Protein AF-X1N5J8-F1 (afdb_monomer_lite)

Foldseek 3Di:
DEAEDQWPVVVVVCVPVPHPHYDYDWAPKDKDKDFADDDDDPVSQVVQFDDDPDHDTDDGDDDDRMWMKIWTARPRDPPGPIDIDTDPDVVLVVQLVVCCVVDVDPVVSVVVSRVVVVVVD

Sequence (121 aa):
MPTASPSFCQILKDINLHKSLGLFKPSDIQFFYKKRALPKTPKQKAPYEQYRLFDKRIKPLEQIPFDFYYTFKCFSHPDCPSHTLKIHDWEITESYRDWRRRYKDQNTLLQKIEEKWLEIA

Organism: NCBI:txid412755

Secondary structure (DSSP, 8-state):
--EE-S-HHHHHHTTTTT---EE--EEEEEEEEEEPPPP-SHHHHGGG----SSS-PPPPPPPPSEEEEEEEEETT-TT---EEEE---HHHHHHHHHHHHH--SHHHHHHHHHHHHHHT-

pLDDT: mean 87.96, std 8.82, range [48.28, 96.88]

Structure (mmCIF, N/CA/C/O backbone):
data_AF-X1N5J8-F1
#
_entry.id   AF-X1N5J8-F1
#
loop_
_atom_site.group_PDB
_atom_site.id
_atom_site.type_symbol
_atom_site.label_atom_id
_atom_site.label_alt_id
_atom_site.label_comp_id
_atom_site.label_asym_id
_atom_site.label_entity_id
_atom_site.label_seq_id
_atom_site.pdbx_PDB_ins_code
_atom_site.Cartn_x
_atom_site.Cartn_y
_atom_site.Cartn_z
_atom_site.occupancy
_atom_site.B_iso_or_equiv
_atom_site.auth_seq_id
_atom_site.auth_comp_id
_atom_site.auth_asym_id
_atom_site.auth_atom_id
_atom_site.pdbx_PDB_model_num
ATOM 1 N N . MET A 1 1 ? -1.880 16.908 -21.268 1.00 58.50 1 MET A N 1
ATOM 2 C CA . MET A 1 1 ? -2.254 15.493 -21.494 1.00 58.50 1 MET A CA 1
ATOM 3 C C . MET A 1 1 ? -1.304 14.597 -20.709 1.00 58.50 1 MET A C 1
ATOM 5 O O . MET A 1 1 ? -0.162 15.016 -20.534 1.00 58.50 1 MET A O 1
ATOM 9 N N . PRO A 1 2 ? -1.747 13.432 -20.197 1.00 75.69 2 PRO A N 1
ATOM 10 C CA . PRO A 1 2 ? -0.855 12.479 -19.536 1.00 75.69 2 PRO A CA 1
ATOM 11 C C . PRO A 1 2 ? 0.303 12.091 -20.459 1.00 75.69 2 PRO A C 1
ATOM 13 O O . PRO A 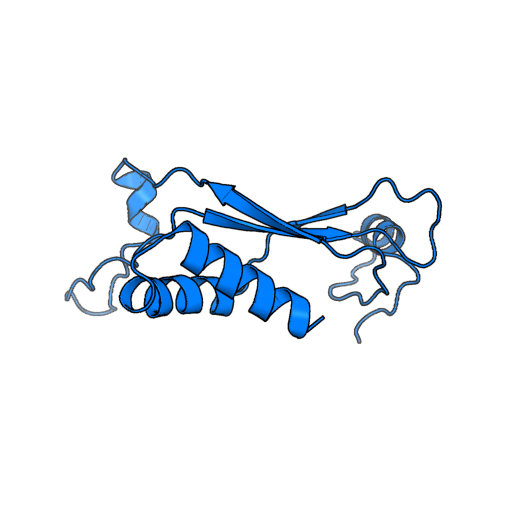1 2 ? 0.100 11.859 -21.649 1.00 75.69 2 PRO A O 1
ATOM 16 N N . THR A 1 3 ? 1.517 12.030 -19.915 1.00 83.75 3 THR A N 1
ATOM 17 C CA . THR A 1 3 ? 2.696 11.595 -20.670 1.00 83.75 3 THR A CA 1
ATOM 18 C C . THR A 1 3 ? 2.809 10.078 -20.593 1.00 83.75 3 THR A C 1
ATOM 20 O O . THR A 1 3 ? 3.099 9.537 -19.527 1.00 83.75 3 THR A O 1
ATOM 23 N N . ALA A 1 4 ? 2.607 9.382 -21.710 1.00 89.56 4 ALA A N 1
ATOM 24 C CA . ALA A 1 4 ? 2.980 7.975 -21.806 1.00 89.56 4 ALA A CA 1
ATOM 25 C C . ALA A 1 4 ? 4.513 7.870 -21.818 1.00 89.56 4 ALA A C 1
ATOM 27 O O . ALA A 1 4 ? 5.179 8.422 -22.691 1.00 89.56 4 ALA A O 1
ATOM 28 N N . SER A 1 5 ? 5.065 7.202 -20.813 1.00 90.00 5 SER A N 1
ATOM 29 C CA . SER A 1 5 ? 6.492 6.994 -20.609 1.00 90.00 5 SER A CA 1
ATOM 30 C C . SER A 1 5 ? 6.808 5.501 -20.710 1.00 90.00 5 SER A C 1
ATOM 32 O O . SER A 1 5 ? 6.018 4.681 -20.234 1.00 90.00 5 SER A O 1
ATOM 34 N N . PRO A 1 6 ? 7.962 5.117 -21.280 1.00 89.88 6 PRO A N 1
ATOM 35 C CA . PRO A 1 6 ? 8.357 3.712 -21.364 1.00 89.88 6 PRO A CA 1
ATOM 36 C C . PRO A 1 6 ? 8.467 3.053 -19.978 1.00 89.88 6 PRO A C 1
ATOM 38 O O . PRO A 1 6 ? 8.045 1.914 -19.791 1.00 89.88 6 PRO A O 1
ATOM 41 N N . SER A 1 7 ? 8.971 3.785 -18.979 1.00 93.44 7 SER A N 1
ATOM 42 C CA . SER A 1 7 ? 9.211 3.267 -17.632 1.00 93.44 7 SER A CA 1
ATOM 43 C C . SER A 1 7 ? 8.906 4.296 -16.545 1.00 93.44 7 SER A C 1
ATOM 45 O O . SER A 1 7 ? 8.940 5.510 -16.779 1.00 93.44 7 SER A O 1
ATOM 47 N N . PHE A 1 8 ? 8.664 3.810 -15.326 1.00 93.75 8 PHE A N 1
ATOM 48 C CA . PHE A 1 8 ? 8.568 4.660 -14.141 1.00 93.75 8 PHE A CA 1
ATOM 49 C C . PHE A 1 8 ? 9.906 5.343 -13.825 1.00 93.75 8 PHE A C 1
ATOM 51 O O . PHE A 1 8 ? 9.918 6.519 -13.478 1.00 93.75 8 PHE A O 1
ATOM 58 N N . CYS A 1 9 ? 11.043 4.666 -14.043 1.00 92.88 9 CYS A N 1
ATOM 59 C CA . CYS A 1 9 ? 12.372 5.275 -13.918 1.00 92.88 9 CYS A CA 1
ATOM 60 C C . CYS A 1 9 ? 12.507 6.549 -14.763 1.00 92.88 9 CYS A C 1
ATOM 62 O O . CYS A 1 9 ? 13.066 7.540 -14.300 1.00 92.88 9 CYS A O 1
ATOM 64 N N . GLN A 1 10 ? 11.989 6.531 -15.995 1.00 90.94 10 GLN A N 1
ATOM 65 C CA . GLN A 1 10 ? 12.017 7.704 -16.864 1.00 90.94 10 GLN A CA 1
ATOM 66 C C . GLN A 1 10 ? 11.093 8.813 -16.350 1.00 90.94 10 GLN A C 1
ATOM 68 O O . GLN A 1 10 ? 11.483 9.975 -16.370 1.00 90.94 10 GLN A O 1
ATOM 73 N N . ILE A 1 11 ? 9.917 8.466 -15.811 1.00 91.19 11 ILE A N 1
ATOM 74 C CA . ILE A 1 11 ? 9.024 9.448 -15.172 1.00 91.19 11 ILE A CA 1
ATOM 75 C C . ILE A 1 11 ? 9.746 10.147 -14.016 1.00 91.19 11 ILE A C 1
ATOM 77 O O . ILE A 1 11 ? 9.684 11.368 -13.917 1.00 91.19 11 ILE A O 1
ATOM 81 N N . LEU A 1 12 ? 10.469 9.396 -13.180 1.00 89.94 12 LEU A N 1
ATOM 82 C CA . LEU A 1 12 ? 11.233 9.961 -12.065 1.00 89.94 12 LEU A CA 1
ATOM 83 C C . LEU A 1 12 ? 12.347 10.908 -12.534 1.00 89.94 12 LEU A C 1
ATOM 85 O O . LEU A 1 12 ? 12.559 11.947 -11.913 1.00 89.94 12 LEU A O 1
ATOM 89 N N . LYS A 1 13 ? 13.039 10.583 -13.634 1.00 89.25 13 LYS A N 1
ATOM 90 C CA . LYS A 1 13 ? 14.053 11.470 -14.238 1.00 89.25 13 LYS A CA 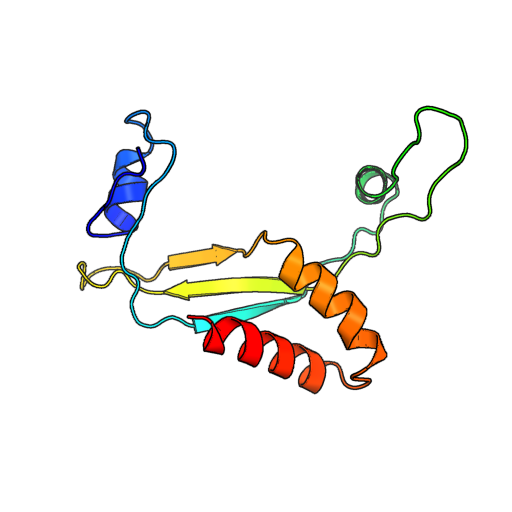1
ATOM 91 C C . LYS A 1 13 ? 13.437 12.765 -14.773 1.00 89.25 13 LYS A C 1
ATOM 93 O O . LYS A 1 13 ? 14.033 13.831 -14.646 1.00 89.25 13 LYS A O 1
ATOM 98 N N . ASP A 1 14 ? 12.230 12.674 -15.317 1.00 88.38 14 ASP A N 1
ATOM 99 C CA . ASP A 1 14 ? 11.532 13.774 -15.980 1.00 88.38 14 ASP A CA 1
ATOM 100 C C . ASP A 1 14 ? 10.700 14.657 -15.029 1.00 88.38 14 ASP A C 1
ATOM 102 O O . ASP A 1 14 ? 9.998 15.553 -15.502 1.00 88.38 14 ASP A O 1
ATOM 106 N N . ILE A 1 15 ? 10.760 14.446 -13.707 1.00 83.88 15 ILE A N 1
ATOM 107 C CA . ILE A 1 15 ? 9.931 15.165 -12.715 1.00 83.88 15 ILE A CA 1
ATOM 108 C C . ILE A 1 15 ? 10.004 16.692 -12.878 1.00 83.88 15 ILE A C 1
ATOM 110 O O . ILE A 1 15 ? 8.996 17.382 -12.740 1.00 83.88 15 ILE A O 1
ATOM 114 N N . ASN A 1 16 ? 11.179 17.225 -13.220 1.00 81.31 16 ASN A N 1
ATOM 115 C CA . ASN A 1 16 ? 11.398 18.669 -13.330 1.00 81.31 16 ASN A CA 1
ATOM 116 C C . ASN A 1 16 ? 10.888 19.281 -14.647 1.00 81.31 16 ASN A C 1
ATOM 118 O O . ASN A 1 16 ? 10.925 20.496 -14.806 1.00 81.31 16 ASN A O 1
ATOM 122 N N . LEU A 1 17 ? 10.387 18.478 -15.592 1.00 82.56 17 LEU A N 1
ATOM 123 C CA . L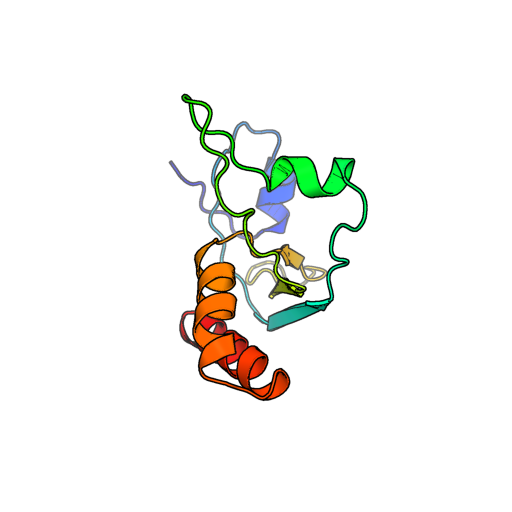EU A 1 17 ? 9.957 18.936 -16.921 1.00 82.56 17 LEU A CA 1
ATOM 124 C C . LEU A 1 17 ? 8.494 19.414 -16.958 1.00 82.56 17 LEU A C 1
ATOM 126 O O . LEU A 1 17 ? 7.830 19.297 -17.986 1.00 82.56 17 LEU A O 1
ATOM 130 N N . HIS A 1 18 ? 7.970 19.913 -15.835 1.00 80.81 18 HIS A N 1
ATOM 131 C CA . HIS A 1 18 ? 6.576 20.361 -15.685 1.00 80.81 18 HIS A CA 1
ATOM 132 C C . HIS A 1 18 ? 5.520 19.312 -16.099 1.00 80.81 18 HIS A C 1
ATOM 134 O O . HIS A 1 18 ? 4.397 19.653 -16.473 1.00 80.81 18 HIS A O 1
ATOM 140 N N . LYS A 1 19 ? 5.854 18.017 -16.013 1.00 81.75 19 LYS A N 1
ATOM 141 C CA . LYS A 1 19 ? 4.915 16.914 -16.248 1.00 81.75 19 LYS A CA 1
ATOM 142 C C . LYS A 1 19 ? 4.181 16.596 -14.946 1.00 81.75 19 LYS A C 1
ATOM 144 O O . LYS A 1 19 ? 4.799 16.193 -13.969 1.00 81.75 19 LYS A O 1
ATOM 149 N N . SER A 1 20 ? 2.859 16.754 -14.937 1.00 82.81 20 SER A N 1
ATOM 150 C CA . SER A 1 20 ? 2.028 16.490 -13.751 1.00 82.81 20 SER A CA 1
ATOM 151 C C . SER A 1 20 ? 1.439 15.078 -13.700 1.00 82.81 20 SER A C 1
ATOM 153 O O . SER A 1 20 ? 1.073 14.613 -12.625 1.00 82.81 20 SER A O 1
ATOM 155 N N . LEU A 1 21 ? 1.340 14.391 -14.844 1.00 87.56 21 LEU A N 1
ATOM 156 C CA . LEU A 1 21 ? 0.740 13.062 -14.946 1.00 87.56 21 LEU A CA 1
ATOM 157 C C . LEU A 1 21 ? 1.502 12.197 -15.953 1.00 87.56 21 LEU A C 1
ATOM 159 O O . LEU A 1 21 ? 1.738 12.617 -17.090 1.00 87.56 21 LEU A O 1
ATOM 163 N N . GLY A 1 22 ? 1.853 10.981 -15.538 1.00 89.38 22 GLY A N 1
ATOM 164 C CA . GLY A 1 22 ? 2.573 10.007 -16.350 1.00 89.38 22 GLY A CA 1
ATOM 165 C C . GLY A 1 22 ? 1.913 8.633 -16.308 1.00 89.38 22 GLY A C 1
ATOM 166 O O . GLY A 1 22 ? 1.398 8.224 -15.271 1.00 89.38 22 GLY A O 1
ATOM 167 N N . LEU A 1 23 ? 1.945 7.928 -17.435 1.00 92.56 23 LEU A N 1
ATOM 168 C CA . LEU A 1 23 ? 1.503 6.543 -17.574 1.00 92.56 23 LEU A CA 1
ATOM 169 C C . LEU A 1 23 ? 2.703 5.687 -17.976 1.00 92.56 23 LEU A C 1
ATOM 171 O O . LEU A 1 23 ? 3.508 6.115 -18.796 1.00 92.56 23 LEU A O 1
ATOM 175 N N . PHE A 1 24 ? 2.822 4.483 -17.430 1.00 93.56 24 PHE A N 1
ATOM 176 C CA . PHE A 1 24 ? 3.842 3.511 -17.819 1.00 93.56 24 PHE A CA 1
ATOM 177 C C . PHE A 1 24 ? 3.284 2.095 -17.661 1.00 93.56 24 PHE A C 1
ATOM 179 O O . PHE A 1 24 ? 2.262 1.902 -17.003 1.00 93.56 24 PHE A O 1
ATOM 186 N N . LYS A 1 25 ? 3.966 1.105 -18.245 1.00 93.94 25 LYS A N 1
ATOM 187 C CA . LYS A 1 25 ? 3.602 -0.308 -18.098 1.00 93.94 25 LYS A CA 1
ATOM 188 C C . LYS A 1 25 ? 4.463 -0.988 -17.018 1.00 93.94 25 LYS A C 1
ATOM 190 O O . LYS A 1 25 ? 5.678 -1.109 -17.217 1.00 93.94 25 LYS A O 1
ATOM 195 N N . PRO A 1 26 ? 3.878 -1.428 -15.890 1.00 94.44 26 PRO A N 1
ATOM 196 C CA . PRO A 1 26 ? 4.580 -2.236 -14.898 1.00 94.44 26 PRO A CA 1
ATOM 197 C C . PRO A 1 26 ? 4.701 -3.711 -15.327 1.00 94.44 26 PRO A C 1
ATOM 199 O O . PRO A 1 26 ? 3.995 -4.180 -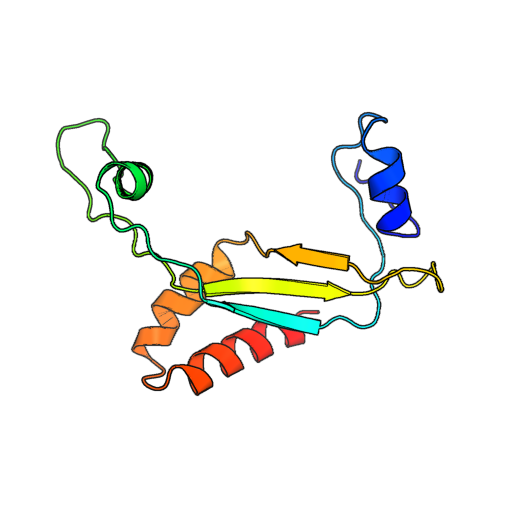16.220 1.00 94.44 26 PRO A O 1
ATOM 202 N N . SER A 1 27 ? 5.593 -4.441 -14.664 1.00 93.81 27 SER A N 1
ATOM 203 C CA . SER A 1 27 ? 5.717 -5.904 -14.673 1.00 93.81 27 SER A CA 1
ATOM 204 C C . SER A 1 27 ? 5.965 -6.410 -13.248 1.00 93.81 27 SER A C 1
ATOM 206 O O . SER A 1 27 ? 6.389 -5.633 -12.392 1.00 93.81 27 SER A O 1
ATOM 208 N N . ASP A 1 28 ? 5.719 -7.698 -12.989 1.00 93.12 28 ASP A N 1
ATOM 209 C CA . ASP A 1 28 ? 5.921 -8.338 -11.677 1.00 93.12 28 ASP A CA 1
ATOM 210 C C . ASP A 1 28 ? 5.238 -7.582 -10.519 1.00 93.12 28 ASP A C 1
ATOM 212 O O . ASP A 1 28 ? 5.876 -7.236 -9.522 1.00 93.12 28 ASP A O 1
ATOM 216 N N . ILE A 1 29 ? 3.946 -7.269 -10.675 1.00 94.38 29 ILE A N 1
ATOM 217 C CA . ILE A 1 29 ? 3.183 -6.528 -9.664 1.00 94.38 29 ILE A CA 1
ATOM 218 C C . ILE A 1 29 ? 2.951 -7.426 -8.447 1.00 94.38 29 ILE A C 1
ATOM 220 O O . ILE A 1 29 ? 2.451 -8.542 -8.563 1.00 94.38 29 ILE A O 1
ATOM 224 N N . GLN A 1 30 ? 3.294 -6.915 -7.273 1.00 94.88 30 GLN A N 1
ATOM 225 C CA . GLN A 1 30 ? 3.075 -7.555 -5.985 1.00 94.88 30 GLN A CA 1
ATOM 226 C C . GLN A 1 30 ? 2.390 -6.572 -5.045 1.00 94.88 30 GLN A C 1
ATOM 228 O O . GLN A 1 30 ? 2.718 -5.384 -5.023 1.00 94.88 30 GLN A O 1
ATOM 233 N N . PHE A 1 31 ? 1.460 -7.074 -4.245 1.00 95.81 31 PHE A N 1
ATOM 234 C CA . PHE A 1 31 ? 0.789 -6.310 -3.207 1.00 95.81 31 PHE A CA 1
ATOM 235 C C . PHE A 1 31 ? 1.330 -6.723 -1.841 1.00 95.81 31 PHE A C 1
ATOM 237 O O . PHE A 1 31 ? 1.589 -7.897 -1.593 1.00 95.81 31 PHE A O 1
ATOM 244 N N . PHE A 1 32 ? 1.506 -5.764 -0.938 1.00 95.81 32 PHE A N 1
ATOM 245 C CA . PHE A 1 32 ? 1.791 -6.076 0.460 1.00 95.81 32 PHE A CA 1
ATOM 246 C C . PHE A 1 32 ? 1.323 -4.953 1.386 1.00 95.81 32 PHE A C 1
ATOM 248 O O . PHE A 1 32 ? 1.088 -3.814 0.975 1.00 95.81 32 PHE A O 1
ATOM 255 N N . TYR A 1 33 ? 1.234 -5.261 2.678 1.00 95.88 33 TYR A N 1
ATOM 256 C CA . TYR A 1 33 ? 0.871 -4.300 3.714 1.00 95.88 33 TYR A CA 1
ATOM 257 C C . TYR A 1 33 ? 1.908 -4.256 4.837 1.00 95.88 33 TYR A C 1
ATOM 259 O O . TYR A 1 33 ? 2.609 -5.226 5.126 1.00 95.88 33 TYR A O 1
ATOM 267 N N . LYS A 1 34 ? 1.999 -3.110 5.511 1.00 95.81 34 LYS A N 1
ATOM 268 C CA . LYS A 1 34 ? 2.822 -2.914 6.710 1.00 95.81 34 LYS A CA 1
ATOM 269 C C . LYS A 1 34 ? 1.963 -2.374 7.837 1.00 95.81 34 LYS A C 1
ATOM 271 O O . LYS A 1 34 ? 1.118 -1.509 7.619 1.00 95.81 34 LYS A O 1
ATOM 276 N N . LYS A 1 35 ? 2.199 -2.853 9.061 1.00 94.25 35 LYS A N 1
ATOM 277 C CA . LYS A 1 35 ? 1.570 -2.262 10.247 1.00 94.25 35 LYS A CA 1
ATOM 278 C C . LYS A 1 35 ? 2.020 -0.814 10.391 1.00 94.25 35 LYS A C 1
ATOM 280 O O . LYS A 1 35 ? 3.215 -0.523 10.376 1.00 94.25 35 LYS A O 1
ATOM 285 N N . ARG A 1 36 ? 1.056 0.078 10.578 1.00 90.75 36 ARG A N 1
ATOM 286 C CA . ARG A 1 36 ? 1.282 1.496 10.832 1.00 90.75 36 ARG A CA 1
ATOM 287 C C . ARG A 1 36 ? 1.055 1.804 12.304 1.00 90.75 36 ARG A C 1
ATOM 289 O O . ARG A 1 36 ? 0.090 1.349 12.914 1.00 90.75 36 ARG A O 1
ATOM 296 N N . ALA A 1 37 ? 1.935 2.627 12.868 1.00 87.81 37 ALA A N 1
ATOM 297 C CA . ALA A 1 37 ? 1.741 3.156 14.207 1.00 87.81 37 ALA A CA 1
ATOM 298 C C . ALA A 1 37 ? 0.525 4.092 14.235 1.00 87.81 37 ALA A C 1
ATOM 300 O O . ALA A 1 37 ? 0.475 5.090 13.512 1.00 87.81 37 ALA A O 1
ATOM 301 N N . LEU A 1 38 ? -0.441 3.775 15.097 1.00 86.00 38 LEU A N 1
ATOM 302 C CA . LEU A 1 38 ? -1.563 4.664 15.363 1.00 86.00 38 LEU A CA 1
ATOM 303 C C . LEU A 1 38 ? -1.084 5.861 16.198 1.00 86.00 38 LEU A C 1
ATOM 305 O O . LEU A 1 38 ? -0.281 5.683 17.121 1.00 86.00 38 LEU A O 1
ATOM 309 N N . PRO A 1 39 ? -1.570 7.076 15.912 1.00 81.62 39 PRO A N 1
ATOM 310 C CA . PRO A 1 39 ? -1.201 8.259 16.659 1.00 81.62 39 PRO A CA 1
ATOM 311 C C . PRO A 1 39 ? -1.732 8.189 18.085 1.00 81.62 39 PRO A C 1
ATOM 313 O O . PRO A 1 39 ? -2.906 7.908 18.346 1.00 81.62 39 PRO A O 1
ATOM 316 N N . LYS A 1 40 ? -0.838 8.471 19.027 1.00 81.50 40 LYS A N 1
ATOM 317 C CA . LYS A 1 40 ? -1.112 8.347 20.462 1.00 81.50 40 LYS A CA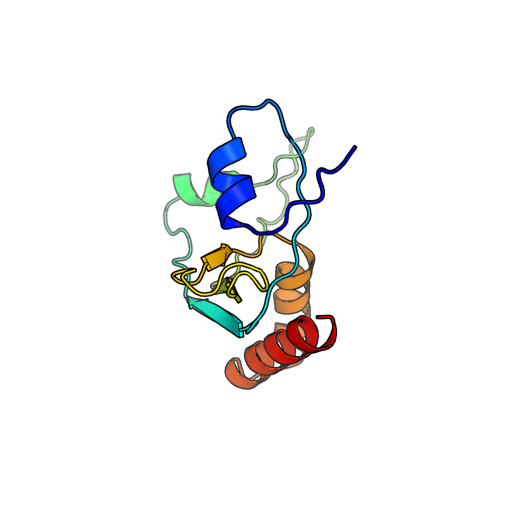 1
ATOM 318 C C . LYS A 1 40 ? -1.342 9.706 21.105 1.00 81.50 40 LYS A C 1
ATOM 320 O O . LYS A 1 40 ? -2.163 9.813 22.013 1.00 81.50 40 LYS A O 1
ATOM 325 N N . THR A 1 41 ? -0.663 10.743 20.614 1.00 83.12 41 THR A N 1
ATOM 326 C CA . THR A 1 41 ? -0.702 12.079 21.217 1.00 83.12 41 THR A CA 1
ATOM 327 C C . THR A 1 41 ? -1.842 12.933 20.651 1.00 83.12 41 THR A C 1
ATOM 329 O O . THR A 1 41 ? -2.226 12.748 19.494 1.00 83.12 41 THR A O 1
ATOM 332 N N . PRO A 1 42 ? -2.370 13.908 21.416 1.00 80.12 42 PRO A N 1
ATOM 333 C CA . PRO A 1 42 ? -3.408 14.823 20.934 1.00 80.12 42 PRO A CA 1
ATOM 334 C C . PRO A 1 42 ? -3.009 15.564 19.651 1.00 80.12 42 PRO A C 1
ATOM 336 O O . PRO A 1 42 ? -3.791 15.626 18.710 1.00 80.12 42 PRO A O 1
ATOM 339 N N . LYS A 1 43 ? -1.749 16.019 19.550 1.00 81.75 43 LYS A N 1
ATOM 340 C CA . LYS A 1 43 ? -1.216 16.673 18.339 1.00 81.75 43 LYS A CA 1
ATOM 341 C C . LYS A 1 43 ? -1.301 15.784 17.098 1.00 81.75 43 LYS A C 1
ATOM 343 O O . LYS A 1 43 ? -1.594 16.269 16.015 1.00 81.75 43 LYS A O 1
ATOM 348 N N . GLN A 1 44 ? -1.054 14.484 17.252 1.00 80.62 44 GLN A N 1
ATOM 349 C CA . GLN A 1 44 ? -1.141 13.539 16.142 1.00 80.62 44 GLN A CA 1
ATOM 350 C C . GLN A 1 44 ? -2.590 13.134 15.821 1.00 80.62 44 GLN A C 1
ATOM 352 O O . GLN A 1 44 ? -2.850 12.645 14.726 1.00 80.62 44 GLN A O 1
ATOM 357 N N . LYS A 1 45 ? -3.524 13.301 16.767 1.00 80.44 45 LYS A N 1
ATOM 358 C CA . LYS A 1 45 ? -4.957 13.026 16.582 1.00 80.44 45 LYS A CA 1
ATOM 359 C C . LYS A 1 45 ? -5.713 14.209 15.973 1.00 80.44 45 LYS A C 1
ATOM 361 O O . LYS A 1 45 ? -6.684 13.972 15.267 1.00 80.44 45 LYS A O 1
ATOM 366 N N . ALA A 1 46 ? -5.229 15.435 16.173 1.00 80.06 46 ALA A N 1
ATOM 367 C CA . ALA A 1 46 ? -5.854 16.665 15.687 1.00 80.06 46 ALA A CA 1
ATOM 368 C C . ALA A 1 46 ? -6.220 16.662 14.184 1.00 80.06 46 ALA A C 1
ATOM 370 O O . ALA A 1 46 ? -7.324 17.089 13.869 1.00 80.06 46 ALA A O 1
ATOM 371 N N . PRO A 1 47 ? -5.406 16.120 13.249 1.00 80.31 47 PRO A N 1
ATOM 372 C CA . PRO A 1 47 ? -5.789 16.062 11.831 1.00 80.31 47 PRO A CA 1
ATOM 373 C C . PRO A 1 47 ? -7.023 15.196 11.541 1.00 80.31 47 PRO A C 1
ATOM 375 O O . PRO A 1 47 ? -7.646 15.336 10.494 1.00 80.31 47 PRO A O 1
ATOM 378 N N . TYR A 1 48 ? -7.360 14.277 12.447 1.00 75.94 48 TYR A N 1
ATOM 379 C CA . TYR A 1 48 ? -8.509 13.378 12.329 1.00 75.94 48 TYR A CA 1
ATOM 380 C C . TYR A 1 48 ? -9.748 13.924 13.045 1.00 75.94 48 TYR A C 1
ATOM 382 O O . TYR A 1 48 ? -10.823 13.323 12.961 1.00 75.94 48 TYR A O 1
ATOM 390 N N . GLU A 1 49 ? -9.606 15.042 13.759 1.00 80.62 49 GLU A N 1
ATOM 391 C CA . GLU A 1 49 ? -10.713 15.779 14.349 1.00 80.62 49 GLU A CA 1
ATOM 392 C C . GLU A 1 49 ? -11.272 16.730 13.293 1.00 80.62 49 GLU A C 1
ATOM 394 O O . GLU A 1 49 ? -10.704 17.775 12.986 1.00 80.62 49 GLU A O 1
ATOM 399 N N . GLN A 1 50 ? -12.398 16.344 12.698 1.00 71.00 50 GLN A N 1
ATOM 400 C CA . GLN A 1 50 ? -13.080 17.205 11.747 1.00 71.00 50 GLN A CA 1
ATOM 401 C C . GLN A 1 50 ? -13.937 18.227 12.500 1.00 71.00 50 GLN A C 1
ATOM 403 O O . GLN A 1 50 ? -14.939 17.878 13.135 1.00 71.00 50 GLN A O 1
ATOM 408 N N . TYR A 1 51 ? -13.561 19.500 12.390 1.00 70.75 51 TYR A N 1
ATOM 409 C CA . TYR A 1 51 ? -14.398 20.611 12.827 1.00 70.75 51 TYR A CA 1
ATOM 410 C C . TYR A 1 51 ? -15.478 20.889 11.779 1.00 70.75 51 TYR A C 1
ATOM 412 O O . TYR A 1 51 ? -15.235 20.856 10.572 1.00 70.75 51 TYR A O 1
ATOM 420 N N . ARG A 1 52 ? -16.699 21.149 12.244 1.00 69.81 52 ARG A N 1
ATOM 421 C CA . ARG A 1 52 ? -17.753 21.734 11.415 1.00 69.81 52 ARG A CA 1
ATOM 422 C C . ARG A 1 52 ? -17.617 23.250 11.445 1.00 69.81 52 ARG A C 1
ATOM 424 O O . ARG A 1 52 ? -17.071 23.804 12.392 1.00 69.81 52 ARG A O 1
ATOM 431 N N . LEU A 1 53 ? -18.199 23.905 10.442 1.00 76.94 53 LEU A N 1
ATOM 432 C CA . LEU A 1 53 ? -18.343 25.363 10.427 1.00 76.94 53 LEU A CA 1
ATOM 433 C C . LEU A 1 53 ? -19.136 25.889 11.645 1.00 76.94 53 LEU A C 1
ATOM 435 O O . LEU A 1 53 ? -18.959 27.031 12.041 1.00 76.94 53 LEU A O 1
ATOM 439 N N . PHE A 1 54 ? -19.972 25.038 12.253 1.00 80.94 54 PHE A N 1
ATOM 440 C CA . PHE A 1 54 ? -20.725 25.310 13.479 1.00 80.94 54 PHE A CA 1
ATOM 441 C C . PHE A 1 54 ? -20.371 24.272 14.553 1.00 80.94 54 PHE A C 1
ATOM 443 O O . PHE A 1 54 ? -20.162 23.111 14.212 1.00 80.94 54 PHE A O 1
ATOM 450 N N . ASP A 1 55 ? -20.376 24.658 15.831 1.00 66.75 55 ASP A N 1
ATOM 451 C CA . ASP A 1 55 ? -19.691 24.044 16.996 1.00 66.75 55 ASP A CA 1
ATOM 452 C C . ASP A 1 55 ? -19.931 22.554 17.336 1.00 66.75 55 ASP A C 1
ATOM 454 O O . ASP A 1 55 ? -19.454 22.046 18.355 1.00 66.75 55 ASP A O 1
ATOM 458 N N . LYS A 1 56 ? -20.650 21.789 16.514 1.00 69.44 56 LYS A N 1
ATOM 459 C CA . LYS A 1 56 ? -20.849 20.354 16.746 1.00 69.44 56 LYS A CA 1
ATOM 460 C C . LYS A 1 56 ? -19.617 19.560 16.306 1.00 69.44 56 LYS A C 1
ATOM 462 O O . LYS A 1 56 ? -19.350 19.416 15.112 1.00 69.44 56 LYS A O 1
ATOM 467 N N . ARG A 1 57 ? -18.902 18.984 17.279 1.00 69.69 57 ARG A N 1
ATOM 468 C CA . ARG A 1 57 ? -17.792 18.042 17.045 1.00 69.69 57 ARG A CA 1
ATOM 469 C C . ARG A 1 57 ? -18.300 16.763 16.368 1.00 69.69 57 ARG A C 1
ATOM 471 O O . ARG A 1 57 ? -19.271 16.163 16.828 1.00 69.69 57 ARG A O 1
ATOM 478 N N . ILE A 1 58 ? -17.640 16.339 15.289 1.00 77.06 58 ILE A N 1
ATOM 479 C CA . ILE A 1 58 ? -17.893 15.048 14.627 1.00 77.06 58 ILE A CA 1
ATOM 480 C C . ILE A 1 58 ? -17.060 13.966 15.325 1.00 77.06 58 ILE A C 1
ATOM 482 O O . ILE A 1 58 ? -16.001 14.252 15.886 1.00 77.06 58 ILE A O 1
ATOM 486 N N . LYS A 1 59 ? -17.528 12.710 15.291 1.00 80.31 59 LYS A N 1
ATOM 487 C CA . LYS A 1 59 ? -16.687 11.568 15.667 1.00 80.31 59 LYS A CA 1
ATOM 488 C C . LYS A 1 59 ? -15.396 11.581 14.830 1.00 80.31 59 LYS A C 1
ATOM 490 O O . LYS A 1 59 ? -15.497 11.633 13.605 1.00 80.31 59 LYS A O 1
ATOM 495 N N . PRO A 1 60 ? -14.213 11.506 15.463 1.00 80.75 60 PRO A N 1
ATOM 496 C CA . PRO A 1 60 ? -12.951 11.447 14.741 1.00 80.75 60 PRO A CA 1
ATOM 497 C C . PRO A 1 60 ? -12.913 10.276 13.763 1.00 80.75 60 PRO A C 1
ATOM 499 O O . PRO A 1 60 ? -13.462 9.205 14.043 1.00 80.75 60 PRO A O 1
ATOM 502 N N . LEU A 1 61 ? -12.238 10.478 12.635 1.00 82.12 61 LEU A N 1
ATOM 503 C CA . LEU A 1 61 ? -12.080 9.444 11.620 1.00 82.12 61 LEU A CA 1
ATOM 504 C C . LEU A 1 61 ? -11.313 8.242 12.199 1.00 82.12 61 LEU A C 1
ATOM 506 O O . LEU A 1 61 ? -10.209 8.398 12.727 1.00 82.12 61 LEU A O 1
ATOM 510 N N . GLU A 1 62 ? -11.885 7.037 12.087 1.00 82.69 62 GLU A N 1
ATOM 511 C CA . GLU A 1 62 ? -11.212 5.808 12.521 1.00 82.69 62 GLU A CA 1
ATOM 512 C C . GLU A 1 62 ? -9.948 5.588 11.690 1.00 82.69 62 GLU A C 1
ATOM 514 O O . GLU A 1 62 ? -9.981 5.559 10.458 1.00 82.69 62 GLU A O 1
ATOM 519 N N . GLN A 1 63 ? -8.825 5.406 12.372 1.00 84.75 63 GLN A N 1
ATOM 520 C CA . GLN A 1 63 ? -7.547 5.192 11.717 1.00 84.75 63 GLN A CA 1
ATOM 521 C C . GLN A 1 63 ? -7.269 3.722 11.494 1.00 84.75 63 GLN A C 1
ATOM 523 O O . GLN A 1 63 ? -7.556 2.874 12.337 1.00 84.75 63 GLN A O 1
ATOM 528 N N . ILE A 1 64 ? -6.653 3.444 10.354 1.00 89.44 64 ILE A N 1
ATOM 529 C CA . ILE A 1 64 ? -6.361 2.085 9.931 1.00 89.44 64 ILE A CA 1
ATOM 530 C C . ILE A 1 64 ? -4.934 1.749 10.353 1.00 89.44 64 ILE A C 1
ATOM 532 O O . ILE A 1 64 ? -4.016 2.529 10.087 1.00 89.44 64 ILE A O 1
ATOM 536 N N . PRO A 1 65 ? -4.722 0.600 11.015 1.00 92.94 65 PRO A N 1
ATOM 537 C CA . PRO A 1 65 ? -3.413 0.213 11.526 1.00 92.94 65 PRO A CA 1
ATOM 538 C C . PRO A 1 65 ? -2.500 -0.383 10.442 1.00 92.94 65 PRO A C 1
ATOM 540 O O . PRO A 1 65 ? -1.535 -1.072 10.771 1.00 92.94 65 PRO A O 1
ATOM 543 N N . PHE A 1 66 ? -2.781 -0.124 9.163 1.00 94.25 66 PHE A N 1
ATOM 544 C CA . PHE A 1 66 ? -2.061 -0.668 8.018 1.00 94.25 66 PHE A CA 1
ATOM 545 C C . PHE A 1 66 ? -1.842 0.394 6.946 1.00 94.25 66 PHE A C 1
ATOM 547 O O . PHE A 1 66 ? -2.724 1.205 6.671 1.00 94.25 66 PHE A O 1
ATOM 554 N N . ASP A 1 67 ? -0.663 0.346 6.342 1.00 95.56 67 ASP A N 1
ATOM 555 C CA . ASP A 1 67 ? -0.354 0.997 5.078 1.00 95.56 67 ASP A CA 1
ATOM 556 C C . ASP A 1 67 ? -0.216 -0.079 3.995 1.00 95.56 67 ASP A C 1
ATOM 558 O O . ASP A 1 67 ? 0.408 -1.116 4.234 1.00 95.56 67 ASP A O 1
ATOM 562 N N . PHE A 1 68 ? -0.781 0.179 2.818 1.00 96.12 68 PHE A N 1
ATOM 563 C CA . PHE A 1 68 ? -0.799 -0.746 1.685 1.00 96.12 68 PHE A CA 1
ATOM 564 C C . PHE A 1 68 ? 0.129 -0.263 0.575 1.00 96.12 68 PHE A C 1
ATOM 566 O O . PHE A 1 68 ? 0.305 0.946 0.390 1.00 96.12 68 PHE A O 1
ATOM 573 N N . TYR A 1 69 ? 0.724 -1.198 -0.154 1.00 96.88 69 TYR A N 1
ATOM 574 C CA . TYR A 1 69 ? 1.770 -0.914 -1.122 1.00 96.88 69 TYR A CA 1
ATOM 575 C C . TYR A 1 69 ? 1.670 -1.820 -2.343 1.00 96.88 69 TYR A C 1
ATOM 577 O O . TYR A 1 69 ? 1.301 -2.989 -2.233 1.00 96.88 69 TYR A O 1
ATOM 585 N N . TYR A 1 70 ? 2.112 -1.280 -3.475 1.00 96.38 70 TYR A N 1
ATOM 586 C CA . TYR A 1 70 ? 2.491 -2.058 -4.643 1.00 96.38 70 TYR A CA 1
ATOM 587 C C . TYR A 1 70 ? 4.004 -2.072 -4.798 1.00 96.38 70 TYR A C 1
ATOM 589 O O . TYR A 1 70 ? 4.648 -1.022 -4.702 1.00 96.38 70 TYR A O 1
ATOM 597 N N . THR A 1 71 ? 4.550 -3.242 -5.102 1.00 96.25 71 THR A N 1
ATOM 598 C CA . THR A 1 71 ? 5.895 -3.412 -5.649 1.00 96.25 71 THR A CA 1
ATOM 599 C C . THR A 1 71 ? 5.790 -3.845 -7.103 1.00 96.25 71 THR A C 1
ATOM 601 O O . THR A 1 71 ? 4.939 -4.657 -7.439 1.00 96.25 71 THR A O 1
ATOM 604 N N . PHE A 1 72 ? 6.621 -3.285 -7.977 1.00 95.44 72 PHE A N 1
ATOM 605 C CA . PHE A 1 72 ? 6.628 -3.623 -9.400 1.00 95.44 72 PHE A CA 1
ATOM 606 C C . PHE A 1 72 ? 7.972 -3.277 -10.040 1.00 95.44 72 PHE A C 1
ATOM 608 O O . PHE A 1 72 ? 8.721 -2.432 -9.547 1.00 95.44 72 PHE A O 1
ATOM 615 N N . LYS A 1 73 ? 8.250 -3.872 -11.196 1.00 95.50 73 LYS A N 1
ATOM 616 C CA . LYS A 1 73 ? 9.343 -3.483 -12.093 1.00 95.50 73 LYS A CA 1
ATOM 617 C C . LYS A 1 73 ? 8.802 -2.747 -13.314 1.00 95.50 73 LYS A C 1
ATOM 619 O O . LYS A 1 73 ? 7.606 -2.755 -13.598 1.00 95.50 73 LYS A O 1
ATOM 624 N N . CYS A 1 74 ? 9.684 -2.062 -14.032 1.00 95.06 74 CYS A N 1
ATOM 625 C CA . CYS A 1 74 ? 9.329 -1.429 -15.297 1.00 95.06 74 CYS A CA 1
ATOM 626 C C . CYS A 1 74 ? 9.444 -2.444 -16.438 1.00 95.06 74 CYS A C 1
ATOM 628 O O . CYS A 1 74 ? 10.542 -2.933 -16.690 1.00 95.06 74 CYS A O 1
ATOM 630 N N . PHE A 1 75 ? 8.361 -2.682 -17.183 1.00 92.88 75 PHE A N 1
ATOM 631 C CA . PHE A 1 75 ? 8.354 -3.669 -18.271 1.00 92.88 75 PHE A CA 1
ATOM 632 C C . PHE A 1 75 ? 9.441 -3.406 -19.328 1.00 92.88 75 PHE A C 1
ATOM 634 O O . PHE A 1 75 ? 10.086 -4.332 -19.808 1.00 92.88 75 PHE A O 1
ATOM 641 N N . SER A 1 76 ? 9.676 -2.138 -19.680 1.00 90.25 76 SER A N 1
ATOM 642 C CA . SER A 1 76 ? 10.636 -1.751 -20.722 1.00 90.25 76 SER A CA 1
ATOM 643 C C . SER A 1 76 ? 12.066 -1.508 -20.212 1.00 90.25 76 SER A C 1
ATOM 645 O O . SER A 1 76 ? 12.879 -0.955 -20.954 1.00 90.25 76 SER A O 1
ATOM 647 N N . HIS A 1 77 ? 12.370 -1.790 -18.939 1.00 90.12 77 HIS A N 1
ATOM 648 C CA . HIS A 1 77 ? 13.673 -1.483 -18.342 1.00 90.12 77 HIS A CA 1
ATOM 649 C C . HIS A 1 77 ? 14.175 -2.663 -17.491 1.00 90.12 77 HIS A C 1
ATOM 651 O O . HIS A 1 77 ? 13.875 -2.714 -16.297 1.00 90.12 77 HIS A O 1
ATOM 657 N N . PRO A 1 78 ? 14.927 -3.607 -18.093 1.00 82.88 78 PRO A N 1
ATOM 658 C CA . PRO A 1 78 ? 15.380 -4.832 -17.427 1.00 82.88 78 PRO A CA 1
ATOM 659 C C . PRO A 1 78 ? 16.219 -4.591 -16.165 1.00 82.88 78 PRO A C 1
ATOM 661 O O . PRO A 1 78 ? 16.057 -5.309 -15.183 1.00 82.88 78 PRO A O 1
ATOM 664 N N . ASP A 1 79 ? 17.037 -3.534 -16.156 1.00 87.62 79 ASP A N 1
ATOM 665 C CA . ASP A 1 79 ? 17.903 -3.163 -15.024 1.00 87.62 79 ASP A CA 1
ATOM 666 C C . ASP A 1 79 ? 17.168 -2.369 -13.925 1.00 87.62 79 ASP A C 1
ATOM 668 O O . ASP A 1 79 ? 17.783 -1.780 -13.033 1.00 87.62 79 ASP A O 1
ATOM 672 N N . CYS A 1 80 ? 15.834 -2.312 -13.977 1.00 90.06 80 CYS A N 1
ATOM 673 C CA . CYS A 1 80 ? 15.024 -1.630 -12.975 1.00 90.06 80 CYS A CA 1
ATOM 674 C C . CYS A 1 80 ? 15.174 -2.315 -11.598 1.00 90.06 80 CYS A C 1
ATOM 676 O O . CYS A 1 80 ? 14.810 -3.488 -11.465 1.00 90.06 80 CYS A O 1
ATOM 678 N N . PRO A 1 81 ? 15.598 -1.594 -10.538 1.00 87.38 81 PRO A N 1
ATOM 679 C CA . PRO A 1 81 ? 15.829 -2.166 -9.206 1.00 87.38 81 PRO A CA 1
ATOM 680 C C . PRO A 1 81 ? 14.540 -2.500 -8.431 1.00 87.38 81 PRO A C 1
ATOM 682 O O . PRO A 1 81 ? 14.594 -2.728 -7.226 1.00 87.38 81 PRO A O 1
ATOM 685 N N . SER A 1 82 ? 13.388 -2.561 -9.110 1.00 93.00 82 SER A N 1
ATOM 686 C CA . SER A 1 82 ? 12.044 -2.567 -8.525 1.00 93.00 82 SER A CA 1
ATOM 687 C C . SER A 1 82 ? 11.660 -1.235 -7.864 1.00 93.00 82 SER A C 1
ATOM 689 O O . SER A 1 82 ? 12.492 -0.454 -7.402 1.00 93.00 82 SER A O 1
ATOM 691 N N . HIS A 1 83 ? 10.365 -0.951 -7.840 1.00 95.69 83 HIS A N 1
ATOM 692 C CA . HIS A 1 83 ? 9.771 0.241 -7.251 1.00 95.69 83 HIS A CA 1
ATOM 693 C C . HIS A 1 83 ? 8.717 -0.157 -6.239 1.00 95.69 83 HIS A C 1
ATOM 695 O O . HIS A 1 83 ? 8.044 -1.166 -6.400 1.00 95.69 83 HIS A O 1
ATOM 701 N N . THR A 1 84 ? 8.570 0.648 -5.191 1.00 96.81 84 THR A N 1
ATOM 702 C CA . THR A 1 84 ? 7.547 0.451 -4.166 1.00 96.81 84 THR A CA 1
ATOM 703 C C . THR A 1 84 ? 6.783 1.746 -3.977 1.00 96.81 84 THR A C 1
ATOM 705 O O . THR A 1 84 ? 7.378 2.764 -3.622 1.00 96.81 84 THR A O 1
ATOM 708 N N . LEU A 1 85 ? 5.472 1.708 -4.199 1.00 95.62 85 LEU A N 1
ATOM 709 C CA . LEU A 1 85 ? 4.584 2.853 -4.039 1.00 95.62 85 LEU A CA 1
ATOM 710 C C . LEU A 1 85 ? 3.507 2.541 -3.012 1.00 95.62 85 LEU A C 1
ATOM 712 O O . LEU A 1 85 ? 2.922 1.461 -3.008 1.00 95.62 85 LEU A O 1
ATOM 716 N N . LYS A 1 86 ? 3.247 3.510 -2.135 1.00 96.31 86 LYS A N 1
ATOM 717 C CA . LYS A 1 86 ? 2.149 3.436 -1.177 1.00 96.31 86 LYS A CA 1
ATOM 718 C C . LYS A 1 86 ? 0.830 3.724 -1.887 1.00 96.31 86 LYS A C 1
ATOM 720 O O . LYS A 1 86 ? 0.729 4.688 -2.643 1.00 96.31 86 LYS A O 1
ATOM 725 N N . ILE A 1 87 ? -0.187 2.926 -1.593 1.00 94.94 87 ILE A N 1
ATOM 726 C CA . ILE A 1 87 ? -1.553 3.165 -2.048 1.00 94.94 87 ILE A CA 1
ATOM 727 C C . ILE A 1 87 ? -2.167 4.227 -1.133 1.00 94.94 87 ILE A C 1
ATOM 729 O O . ILE A 1 87 ? -2.295 4.031 0.077 1.00 94.94 87 ILE A O 1
ATOM 733 N N . HIS A 1 88 ? -2.513 5.369 -1.722 1.00 91.69 88 HIS A N 1
ATOM 734 C CA . HIS A 1 88 ? -3.177 6.483 -1.037 1.00 91.69 88 HIS A CA 1
ATOM 735 C C . HIS A 1 88 ? -4.683 6.542 -1.299 1.00 91.69 88 HIS A C 1
ATOM 737 O O . HIS A 1 88 ? -5.352 7.433 -0.780 1.00 91.69 88 HIS A O 1
ATOM 743 N N . ASP A 1 89 ? -5.196 5.608 -2.097 1.00 90.44 89 ASP A N 1
ATOM 744 C CA . ASP A 1 89 ? -6.610 5.512 -2.417 1.00 90.44 89 ASP A CA 1
ATOM 745 C C . ASP A 1 89 ? -7.455 5.362 -1.144 1.00 90.44 89 ASP A C 1
ATOM 747 O O . ASP A 1 89 ? -7.120 4.604 -0.229 1.00 90.44 89 ASP A O 1
ATOM 751 N N . TRP A 1 90 ? -8.557 6.098 -1.077 1.00 90.50 90 TRP A N 1
ATOM 752 C CA . TRP A 1 90 ? -9.487 6.010 0.037 1.00 90.50 90 TRP A CA 1
ATOM 753 C C . TRP A 1 90 ? -10.283 4.694 -0.009 1.00 90.50 90 TRP A C 1
ATOM 755 O O . TRP A 1 90 ? -10.684 4.185 1.041 1.00 90.50 90 TRP A O 1
ATOM 765 N N . GLU A 1 91 ? -10.463 4.088 -1.183 1.00 94.69 91 GLU A N 1
ATOM 766 C CA . GLU A 1 91 ? -11.295 2.895 -1.366 1.00 94.69 91 GLU A CA 1
ATOM 767 C C . GLU A 1 91 ? -10.775 1.681 -0.591 1.00 94.69 91 GLU A C 1
ATOM 769 O O . GLU A 1 91 ? -11.561 0.927 -0.004 1.00 94.69 91 GLU A O 1
ATOM 774 N N . ILE A 1 92 ? -9.450 1.507 -0.523 1.00 94.38 92 ILE A N 1
ATOM 775 C CA . ILE A 1 92 ? -8.834 0.413 0.245 1.00 94.38 92 ILE A CA 1
ATOM 776 C C . ILE A 1 92 ? -9.001 0.626 1.742 1.00 94.38 92 ILE A C 1
ATOM 778 O O . ILE A 1 92 ? -9.260 -0.312 2.499 1.00 94.38 92 ILE A O 1
ATOM 782 N N . THR A 1 93 ? -8.932 1.887 2.166 1.00 92.12 93 THR A N 1
ATOM 783 C CA . THR A 1 93 ? -9.128 2.245 3.563 1.00 92.12 93 THR A CA 1
ATOM 784 C C . THR A 1 93 ? -10.575 2.047 4.002 1.00 92.12 93 THR A C 1
ATOM 786 O O . THR A 1 93 ? -10.826 1.489 5.071 1.00 92.12 93 THR A O 1
ATOM 789 N N . GLU A 1 94 ? -11.543 2.423 3.171 1.00 92.69 94 GLU A N 1
ATOM 790 C CA . GLU A 1 94 ? -12.952 2.229 3.500 1.00 92.69 94 GLU A CA 1
ATOM 791 C C . GLU A 1 94 ? -13.357 0.756 3.424 1.00 92.69 94 GLU A C 1
ATOM 793 O O . GLU A 1 94 ? -14.040 0.261 4.320 1.00 92.69 94 GLU A O 1
ATOM 798 N N . SER A 1 95 ? -12.842 0.014 2.439 1.00 94.44 95 SER A N 1
ATOM 799 C CA . SER A 1 95 ? -13.066 -1.433 2.354 1.00 94.44 95 SER A CA 1
ATOM 800 C C . SER A 1 95 ? -12.541 -2.152 3.594 1.00 94.44 95 SER A C 1
ATOM 802 O O . SER A 1 95 ? -13.243 -2.996 4.141 1.00 94.44 95 SER A O 1
ATOM 804 N N . TYR A 1 96 ? -11.370 -1.774 4.120 1.00 94.06 96 TYR A N 1
ATOM 805 C CA . TYR A 1 96 ? -10.885 -2.315 5.393 1.00 94.06 96 TYR A CA 1
ATOM 806 C C . TYR A 1 96 ? -11.873 -2.071 6.546 1.00 94.06 96 TYR A C 1
ATOM 808 O O . TYR A 1 96 ? -12.134 -2.985 7.331 1.00 94.06 96 TYR A O 1
ATOM 816 N N . ARG A 1 97 ? -12.439 -0.863 6.668 1.00 91.56 97 ARG A N 1
ATOM 817 C CA . ARG A 1 97 ? -13.382 -0.526 7.752 1.00 9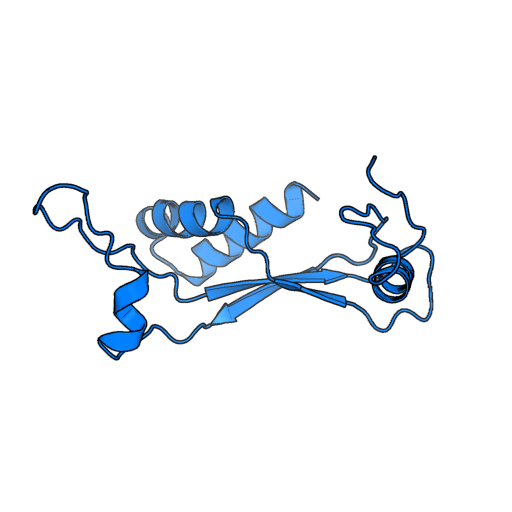1.56 97 ARG A CA 1
ATOM 818 C C . ARG A 1 97 ? -14.679 -1.315 7.664 1.00 91.56 97 ARG A C 1
ATOM 820 O O . ARG A 1 97 ? -15.158 -1.805 8.690 1.00 91.56 97 ARG A O 1
ATOM 827 N N . ASP A 1 98 ? -15.236 -1.430 6.465 1.00 93.06 98 ASP A N 1
ATOM 828 C CA . ASP A 1 98 ? -16.464 -2.183 6.232 1.00 93.06 98 ASP A CA 1
ATOM 829 C C . ASP A 1 98 ? -16.235 -3.680 6.480 1.00 93.06 98 ASP A C 1
ATOM 831 O O . ASP A 1 98 ? -16.899 -4.321 7.300 1.00 93.06 98 ASP A O 1
ATOM 835 N N . TRP A 1 99 ? -15.198 -4.232 5.857 1.00 95.12 99 TRP A N 1
ATOM 836 C CA . TRP A 1 99 ? -14.932 -5.664 5.867 1.00 95.12 99 TRP A CA 1
ATOM 837 C C . TRP A 1 99 ? -14.419 -6.173 7.208 1.00 95.12 99 TRP A C 1
ATOM 839 O O . TRP A 1 99 ? -14.671 -7.329 7.537 1.00 95.12 99 TRP A O 1
ATOM 849 N N . ARG A 1 100 ? -13.794 -5.331 8.037 1.00 92.94 100 ARG A N 1
ATOM 850 C CA . ARG A 1 100 ? -13.442 -5.675 9.426 1.00 92.94 100 ARG A CA 1
ATOM 851 C C . ARG A 1 100 ? -14.658 -6.093 10.257 1.00 92.94 100 ARG A C 1
ATOM 853 O O . ARG A 1 100 ? -14.517 -6.860 11.205 1.00 92.94 100 ARG A O 1
ATOM 860 N N . ARG A 1 101 ? -15.858 -5.602 9.929 1.00 90.25 101 ARG A N 1
ATOM 861 C CA . ARG A 1 101 ? -17.101 -6.018 10.605 1.00 90.25 101 ARG A CA 1
ATOM 862 C C . ARG A 1 101 ? -17.594 -7.380 10.117 1.00 90.25 101 ARG A C 1
ATOM 864 O O . ARG A 1 101 ? -18.271 -8.082 10.862 1.00 90.25 101 ARG A O 1
ATOM 871 N N . ARG A 1 102 ? -17.251 -7.746 8.879 1.00 93.19 102 ARG A N 1
ATOM 872 C CA . ARG A 1 102 ? -17.656 -8.990 8.214 1.00 93.19 102 ARG A CA 1
ATOM 873 C C . ARG A 1 102 ? -16.698 -10.143 8.506 1.00 93.19 102 ARG A C 1
ATOM 875 O O . ARG A 1 102 ? -17.140 -11.232 8.861 1.00 93.19 102 ARG A O 1
ATOM 882 N N . TYR A 1 103 ? -15.399 -9.900 8.384 1.00 93.31 103 TYR A N 1
ATOM 883 C CA . TYR A 1 103 ? -14.340 -10.868 8.638 1.00 93.31 103 TYR A CA 1
ATOM 884 C C . TYR A 1 103 ? -13.748 -10.608 10.021 1.00 93.31 103 TYR A C 1
ATOM 886 O O . TYR A 1 103 ? -13.033 -9.632 10.237 1.00 93.31 103 TYR A O 1
ATOM 894 N N . LYS A 1 104 ? -14.078 -11.484 10.977 1.00 87.50 104 LYS A N 1
ATOM 895 C CA . LYS A 1 104 ? -13.599 -11.369 12.365 1.00 87.50 104 LYS A CA 1
ATOM 896 C C . LYS A 1 104 ? -12.103 -11.657 12.496 1.00 87.50 104 LYS A C 1
ATOM 898 O O . LYS A 1 104 ? -11.459 -11.118 13.391 1.00 87.50 104 LYS A O 1
ATOM 903 N N . ASP A 1 105 ? -11.573 -12.506 11.619 1.00 94.38 105 ASP A N 1
ATOM 904 C CA . ASP A 1 105 ? -10.147 -12.791 11.545 1.00 94.38 105 ASP A CA 1
ATOM 905 C C . ASP A 1 105 ? -9.425 -11.764 10.662 1.00 94.38 105 ASP A C 1
ATOM 907 O O . ASP A 1 105 ? -9.815 -11.502 9.521 1.00 94.38 105 ASP A O 1
ATOM 911 N N . GLN A 1 106 ? -8.352 -11.187 11.201 1.00 92.25 106 GLN A N 1
ATOM 912 C CA . GLN A 1 106 ? -7.608 -10.118 10.541 1.00 92.25 106 GLN A CA 1
ATOM 913 C C . GLN A 1 106 ? -6.800 -10.632 9.345 1.00 92.25 106 GLN A C 1
ATOM 915 O O . GLN A 1 106 ? -6.636 -9.902 8.371 1.00 92.25 106 GLN A O 1
ATOM 920 N N . ASN A 1 107 ? -6.290 -11.864 9.400 1.00 93.38 107 ASN A N 1
ATOM 921 C CA . ASN A 1 107 ? -5.513 -12.422 8.294 1.00 93.38 107 ASN A CA 1
ATOM 922 C C . ASN A 1 107 ? -6.421 -12.671 7.089 1.00 93.38 107 ASN A C 1
ATOM 924 O O . ASN A 1 107 ? -6.110 -12.237 5.986 1.00 93.38 107 ASN A O 1
ATOM 928 N N . THR A 1 108 ? -7.596 -13.250 7.331 1.00 94.81 108 THR A N 1
ATOM 929 C CA . THR A 1 108 ? -8.638 -13.452 6.320 1.00 94.81 108 THR A CA 1
ATOM 930 C C . THR A 1 108 ? -9.083 -12.124 5.705 1.00 94.81 108 THR A C 1
ATOM 932 O O . THR A 1 108 ? -9.214 -12.018 4.490 1.00 94.81 108 THR A O 1
ATOM 935 N N . LEU A 1 109 ? -9.279 -11.083 6.524 1.00 95.50 109 LEU A N 1
ATOM 936 C CA . LEU A 1 109 ? -9.599 -9.734 6.048 1.00 95.50 109 LEU A CA 1
ATOM 937 C C . LEU A 1 109 ? -8.529 -9.189 5.092 1.00 95.50 109 LEU A C 1
ATOM 939 O O . LEU A 1 109 ? -8.859 -8.687 4.020 1.00 95.50 109 LEU A O 1
ATOM 943 N N . LEU A 1 110 ? -7.259 -9.256 5.495 1.00 94.94 110 LEU A N 1
ATOM 944 C CA . LEU A 1 110 ? -6.147 -8.704 4.720 1.00 94.94 110 LEU A CA 1
ATOM 945 C C . LEU A 1 110 ? -5.913 -9.495 3.432 1.00 94.94 110 LEU A C 1
ATOM 947 O O . LEU A 1 110 ? -5.677 -8.880 2.399 1.00 94.94 110 LEU A O 1
ATOM 951 N N . GLN A 1 111 ? -6.084 -10.817 3.471 1.00 94.94 111 GLN A N 1
ATOM 952 C CA . GLN A 1 111 ? -6.061 -11.664 2.282 1.00 94.94 111 GLN A CA 1
ATOM 953 C C . GLN A 1 111 ? -7.169 -11.271 1.296 1.00 94.94 111 GLN A C 1
ATOM 955 O O . GLN A 1 111 ? -6.910 -11.121 0.109 1.00 94.94 111 GLN A O 1
ATOM 960 N N . LYS A 1 112 ? -8.399 -11.034 1.769 1.00 95.44 112 LYS A N 1
ATOM 961 C CA . LYS A 1 112 ? -9.500 -10.595 0.894 1.00 95.44 112 LYS A CA 1
ATOM 962 C C . LYS A 1 112 ? -9.229 -9.232 0.260 1.00 95.44 112 LYS A C 1
ATOM 964 O O . LYS A 1 112 ? -9.633 -8.992 -0.875 1.00 95.44 112 LYS A O 1
ATOM 969 N N . ILE A 1 113 ? -8.570 -8.331 0.991 1.00 95.19 113 ILE A N 1
ATOM 970 C CA . ILE A 1 113 ? -8.126 -7.040 0.449 1.00 95.19 113 ILE A CA 1
ATOM 971 C C . ILE A 1 113 ? -7.051 -7.266 -0.615 1.00 95.19 113 ILE A C 1
ATOM 973 O O . ILE A 1 113 ? -7.143 -6.703 -1.694 1.00 95.19 113 ILE A O 1
ATOM 977 N N . GLU A 1 114 ? -6.059 -8.106 -0.359 1.00 94.62 114 GLU A N 1
ATOM 978 C CA . GLU A 1 114 ? -5.035 -8.423 -1.355 1.00 94.62 114 GLU A CA 1
ATOM 979 C C . GLU A 1 114 ? -5.639 -9.008 -2.641 1.00 94.62 114 GLU A C 1
ATOM 981 O O . GLU A 1 114 ? -5.372 -8.490 -3.723 1.00 94.62 114 GLU A O 1
ATOM 986 N N . GLU A 1 115 ? -6.525 -10.000 -2.519 1.00 94.00 115 GLU A N 1
ATOM 987 C CA . GLU A 1 115 ? -7.238 -10.613 -3.648 1.00 94.00 115 GLU A CA 1
ATOM 988 C C . GLU A 1 115 ? -7.971 -9.553 -4.484 1.00 94.00 115 GLU A C 1
ATOM 990 O O . GLU A 1 115 ? -7.743 -9.447 -5.686 1.00 94.00 115 GLU A O 1
ATOM 995 N N . LYS A 1 116 ? -8.777 -8.688 -3.851 1.00 93.94 116 LYS A N 1
ATOM 996 C CA . LYS A 1 116 ? -9.539 -7.658 -4.573 1.00 93.94 116 LYS A CA 1
ATOM 997 C C . LYS A 1 116 ? -8.645 -6.660 -5.317 1.00 93.94 116 LYS A C 1
ATOM 999 O O . LYS A 1 116 ? -9.021 -6.219 -6.396 1.00 93.94 116 LYS A O 1
ATOM 1004 N N . TRP A 1 117 ? -7.504 -6.264 -4.754 1.00 92.50 117 TRP A N 1
ATOM 1005 C CA . TRP A 1 117 ? -6.626 -5.271 -5.391 1.00 92.50 117 TRP A CA 1
ATOM 1006 C C . TRP A 1 117 ? -5.682 -5.872 -6.437 1.00 92.50 117 TRP A C 1
ATOM 1008 O O . TRP A 1 117 ? -5.221 -5.138 -7.308 1.00 92.50 117 TRP A O 1
ATOM 1018 N N . LEU A 1 118 ? -5.434 -7.184 -6.399 1.00 88.56 118 LEU A N 1
ATOM 1019 C CA . LEU A 1 118 ? -4.686 -7.888 -7.442 1.00 88.56 118 LEU A CA 1
ATOM 1020 C C . LEU A 1 118 ? -5.573 -8.368 -8.599 1.00 88.56 118 LEU A C 1
ATOM 1022 O O . LEU A 1 118 ? -5.109 -8.366 -9.730 1.00 88.56 118 LEU A O 1
ATOM 1026 N N . GLU A 1 119 ? -6.839 -8.724 -8.363 1.00 81.56 119 GLU A N 1
ATOM 1027 C CA . GLU A 1 119 ? -7.768 -9.138 -9.433 1.00 81.56 119 GLU A CA 1
ATOM 1028 C C . GLU A 1 119 ? -8.168 -7.994 -10.380 1.00 81.56 119 GLU A C 1
ATOM 1030 O O . GLU A 1 119 ? -8.626 -8.239 -11.493 1.00 81.56 119 GLU A O 1
ATOM 1035 N N . ILE A 1 120 ? -8.008 -6.742 -9.944 1.00 59.94 120 ILE A N 1
ATOM 1036 C CA . ILE A 1 120 ? -8.303 -5.546 -10.750 1.00 59.94 120 ILE A CA 1
ATOM 1037 C C . ILE A 1 120 ? -7.105 -5.160 -11.652 1.00 59.94 120 ILE A C 1
ATOM 1039 O O . ILE A 1 120 ? -7.266 -4.318 -12.539 1.00 59.94 120 ILE A O 1
ATOM 1043 N N . ALA A 1 121 ? -5.919 -5.749 -11.437 1.00 48.28 121 ALA A N 1
ATOM 1044 C CA . ALA A 1 121 ? -4.662 -5.384 -12.103 1.00 48.28 121 ALA A CA 1
ATOM 1045 C C . ALA A 1 121 ? -4.397 -6.138 -13.418 1.00 48.28 121 ALA A C 1
ATOM 1047 O O . ALA A 1 121 ? -4.710 -7.345 -13.509 1.00 48.28 121 ALA A O 1
#

Radius of gyration: 18.46 Å; chains: 1; bounding box: 39×39×43 Å